Protein AF-A0A9D4IRD9-F1 (afdb_monomer_lite)

Foldseek 3Di:
DFPPQDDDDDDPQDDDQDCPRVLVNLLVLLLVLLCVVVVPPPFADDDDDDGDPDDDPDPPCPSLVSSLVSSVVSCVRRVNDDDPPVSSVVSVVVSVVPPD

pLDDT: mean 70.67, std 14.62, range [36.69, 86.06]

Organism: Dreissena polymorpha (NCBI:txid45954)

InterPro domains:
  IPR014721 Small ribosomal subunit protein uS5 domain 2-type fold, subgroup [G3DSA:3.30.230.10] (2-96)
  IPR020568 Ribosomal protein uS5 domain 2-type superfamily [SSF54211] (14-83)

Secondary structure (DSSP, 8-state):
----PPP----SSS----TTSHHHHHHHHHHHHHHHHTT-SSPPP----------TTSS--HHHHHHHHHHHHHHHHTT----HHHHHHHHHHHHTTS--

Sequence (100 aa):
MNIVSRDFECDVANYKINSSNPVWYYFLCGFRGMSEMLGLTEPAAMQCMVHGLVSCSAGLSRSSALVCCAALATTQANGQLRSKVRECGELFKELKNYNC

Structure (mmCIF, N/CA/C/O backbone):
data_AF-A0A9D4IRD9-F1
#
_entry.id   AF-A0A9D4IRD9-F1
#
loop_
_atom_site.group_PDB
_atom_site.id
_atom_site.type_symbol
_atom_site.label_atom_id
_atom_site.label_alt_id
_atom_site.label_comp_id
_atom_site.label_asym_id
_atom_site.label_entity_id
_atom_site.label_seq_id
_atom_site.pdbx_PDB_ins_code
_atom_site.Cartn_x
_atom_site.Cartn_y
_atom_site.Cartn_z
_atom_site.occupancy
_atom_site.B_iso_or_equiv
_atom_site.auth_seq_id
_atom_site.auth_comp_id
_atom_site.auth_asym_id
_atom_site.auth_atom_id
_atom_site.pdbx_PDB_model_num
ATOM 1 N N . MET A 1 1 ? 3.557 0.874 -25.718 1.00 36.69 1 MET A N 1
ATOM 2 C CA . MET A 1 1 ? 3.971 -0.284 -24.896 1.00 36.69 1 MET A CA 1
ATOM 3 C C . MET A 1 1 ? 2.990 -0.409 -23.746 1.00 36.69 1 MET A C 1
ATOM 5 O O . MET A 1 1 ? 3.021 0.426 -22.853 1.00 36.69 1 MET A O 1
ATOM 9 N N . ASN A 1 2 ? 2.076 -1.378 -23.824 1.00 41.31 2 ASN A N 1
ATOM 10 C CA . ASN A 1 2 ? 1.182 -1.711 -22.717 1.00 41.31 2 ASN A CA 1
ATOM 11 C C . ASN A 1 2 ? 2.031 -2.314 -21.598 1.00 41.31 2 ASN A C 1
ATOM 13 O O . ASN A 1 2 ? 2.716 -3.311 -21.822 1.00 41.31 2 ASN A O 1
ATOM 17 N N . ILE A 1 3 ? 2.035 -1.692 -20.423 1.00 51.22 3 ILE A N 1
ATOM 18 C CA . ILE A 1 3 ? 2.684 -2.260 -19.244 1.00 51.22 3 ILE A CA 1
ATOM 19 C C . ILE A 1 3 ? 1.744 -3.360 -18.746 1.00 51.22 3 ILE A C 1
ATOM 21 O O . ILE A 1 3 ? 0.825 -3.097 -17.976 1.00 51.22 3 ILE A O 1
ATOM 25 N N . VAL A 1 4 ? 1.919 -4.580 -19.255 1.00 53.53 4 VAL A N 1
ATOM 26 C CA . VAL A 1 4 ? 1.219 -5.762 -18.740 1.00 53.53 4 VAL A CA 1
ATOM 27 C C . VAL A 1 4 ? 1.891 -6.118 -17.420 1.00 53.53 4 VAL A C 1
ATOM 29 O O . VAL A 1 4 ? 2.882 -6.845 -17.373 1.00 53.53 4 VAL A O 1
ATOM 32 N N . SER A 1 5 ? 1.411 -5.498 -16.348 1.00 60.88 5 SER A N 1
ATOM 33 C CA . SER A 1 5 ? 1.784 -5.879 -14.989 1.00 60.88 5 SER A CA 1
ATOM 34 C C . SER A 1 5 ? 1.147 -7.235 -14.709 1.00 60.88 5 SER A C 1
ATOM 36 O O . SER A 1 5 ? -0.016 -7.428 -15.048 1.00 60.88 5 SER A O 1
ATOM 38 N N . ARG A 1 6 ? 1.901 -8.184 -14.146 1.00 69.62 6 ARG A N 1
ATOM 39 C CA . ARG A 1 6 ? 1.320 -9.469 -13.735 1.00 69.62 6 ARG A CA 1
ATOM 40 C C . ARG A 1 6 ? 0.347 -9.235 -12.587 1.00 69.62 6 ARG A C 1
ATOM 42 O O . ARG A 1 6 ? 0.600 -8.366 -11.747 1.00 69.62 6 ARG A O 1
ATOM 49 N N . ASP A 1 7 ? -0.712 -10.031 -12.554 1.00 80.12 7 ASP A N 1
ATOM 50 C CA . ASP A 1 7 ? -1.640 -10.055 -11.431 1.00 80.12 7 ASP A CA 1
ATOM 51 C C . ASP A 1 7 ? -0.880 -10.377 -10.137 1.00 80.12 7 ASP A C 1
ATOM 53 O O . ASP A 1 7 ? 0.091 -11.144 -10.134 1.00 80.12 7 ASP A O 1
ATOM 57 N N . PHE A 1 8 ? -1.286 -9.732 -9.047 1.00 83.44 8 PHE A N 1
ATOM 58 C CA . PHE A 1 8 ? -0.689 -9.887 -7.728 1.00 83.44 8 PHE A CA 1
ATOM 59 C C . PHE A 1 8 ? -1.797 -9.994 -6.692 1.00 83.44 8 PHE A C 1
ATOM 61 O O . PHE A 1 8 ? -2.762 -9.234 -6.724 1.00 83.44 8 PHE A O 1
ATOM 68 N N . GLU A 1 9 ? -1.624 -10.926 -5.766 1.00 84.12 9 GLU A N 1
ATOM 69 C CA . GLU A 1 9 ? -2.546 -11.177 -4.671 1.00 84.12 9 GLU A CA 1
ATOM 70 C C . GLU A 1 9 ? -1.741 -11.274 -3.375 1.00 84.12 9 GLU A C 1
ATOM 72 O O . GLU A 1 9 ? -0.666 -11.882 -3.336 1.00 84.12 9 GLU A O 1
ATOM 77 N N . CYS A 1 10 ? -2.238 -10.637 -2.319 1.00 85.56 10 CYS A N 1
ATOM 78 C CA . CYS A 1 10 ? -1.648 -10.704 -0.993 1.00 85.56 10 CYS A CA 1
ATOM 79 C C . CYS A 1 10 ? -2.722 -10.585 0.084 1.00 85.56 10 CYS A C 1
ATOM 81 O O . CYS A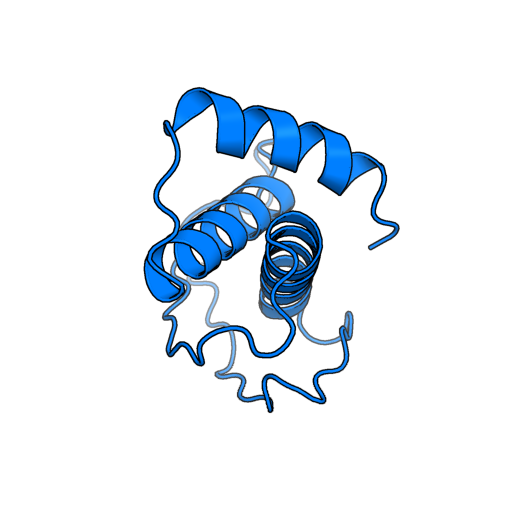 1 10 ? -3.755 -9.949 -0.121 1.00 85.56 10 CYS A O 1
ATOM 83 N N . ASP A 1 11 ? -2.430 -11.148 1.252 1.00 86.00 11 ASP A N 1
ATOM 84 C CA . ASP A 1 11 ? -3.249 -10.946 2.438 1.00 86.00 11 ASP A CA 1
ATOM 85 C C . ASP A 1 11 ? -3.071 -9.525 2.987 1.00 86.00 11 ASP A C 1
ATOM 87 O O . ASP A 1 11 ? -1.958 -9.004 3.063 1.00 86.00 11 ASP A O 1
ATOM 91 N N . VAL A 1 12 ? -4.177 -8.900 3.378 1.00 83.88 12 VAL A N 1
ATOM 92 C CA . VAL A 1 12 ? -4.208 -7.502 3.819 1.00 83.88 12 VAL A CA 1
ATOM 93 C C . VAL A 1 12 ? -3.567 -7.313 5.199 1.00 83.88 12 VAL A C 1
ATOM 95 O O . VAL A 1 12 ? -3.006 -6.252 5.473 1.00 83.88 12 VAL A O 1
ATOM 98 N N . ALA A 1 13 ? -3.591 -8.339 6.052 1.00 80.88 13 ALA A N 1
ATOM 99 C CA . ALA A 1 13 ? -2.977 -8.305 7.374 1.00 80.88 13 ALA A CA 1
ATOM 100 C C . ALA A 1 13 ? -1.484 -8.683 7.338 1.00 80.88 13 ALA A C 1
ATOM 102 O O . ALA A 1 13 ? -0.718 -8.239 8.193 1.00 80.88 13 ALA A O 1
ATOM 103 N N . ASN A 1 14 ? -1.049 -9.486 6.360 1.00 82.38 14 ASN A N 1
ATOM 104 C CA . ASN A 1 14 ? 0.314 -10.029 6.299 1.00 82.38 14 ASN A CA 1
ATOM 105 C C . ASN A 1 14 ? 0.980 -9.883 4.916 1.00 82.38 14 ASN A C 1
ATOM 107 O O . ASN A 1 14 ? 1.577 -10.825 4.385 1.00 82.38 14 ASN A O 1
ATOM 111 N N . TYR A 1 15 ? 0.894 -8.696 4.311 1.00 84.50 15 TYR A N 1
ATOM 112 C CA . TYR A 1 15 ? 1.603 -8.395 3.064 1.00 84.50 15 TYR A CA 1
ATOM 113 C C . TYR A 1 15 ? 3.051 -7.954 3.314 1.00 84.50 15 TYR A C 1
ATOM 115 O O . TYR A 1 15 ? 3.391 -7.326 4.318 1.00 84.50 15 TYR A O 1
ATOM 123 N N . LYS A 1 16 ? 3.927 -8.242 2.344 1.00 83.19 16 LYS A N 1
ATOM 124 C CA . LYS A 1 16 ? 5.310 -7.750 2.311 1.00 83.19 16 LYS A CA 1
ATOM 125 C C . LYS A 1 16 ? 5.515 -6.859 1.098 1.00 83.19 16 LYS A C 1
ATOM 127 O O . LYS A 1 16 ? 5.259 -7.268 -0.032 1.00 83.19 16 LYS A O 1
ATOM 132 N N . ILE A 1 17 ? 6.030 -5.658 1.335 1.00 82.88 17 ILE A N 1
ATOM 133 C CA . ILE A 1 17 ? 6.398 -4.724 0.273 1.00 82.88 17 ILE A CA 1
ATOM 134 C C . ILE A 1 17 ? 7.720 -5.209 -0.334 1.00 82.88 17 ILE A C 1
ATOM 136 O O . ILE A 1 17 ? 8.760 -5.173 0.320 1.00 82.88 17 ILE A O 1
ATOM 140 N N . ASN A 1 18 ? 7.672 -5.707 -1.571 1.00 77.81 18 ASN A N 1
ATOM 141 C CA . ASN A 1 18 ? 8.841 -6.209 -2.292 1.00 77.81 18 ASN A CA 1
ATOM 142 C C . ASN A 1 18 ? 9.026 -5.431 -3.601 1.00 77.81 18 ASN A C 1
ATOM 144 O O . ASN A 1 18 ? 8.091 -5.295 -4.390 1.00 77.81 18 ASN A O 1
ATOM 148 N N . SER A 1 19 ? 10.248 -4.960 -3.855 1.00 74.81 19 SER A N 1
ATOM 149 C CA . SER A 1 19 ? 10.633 -4.229 -5.069 1.00 74.81 19 SER A CA 1
ATOM 150 C C . SER A 1 19 ? 10.663 -5.096 -6.337 1.00 74.81 19 SER A C 1
ATOM 152 O O . SER A 1 19 ? 10.834 -4.572 -7.435 1.00 74.81 19 SER A O 1
ATOM 154 N N . SER A 1 20 ? 10.438 -6.410 -6.211 1.00 75.38 20 SER A N 1
ATOM 155 C CA . SER A 1 20 ? 10.372 -7.366 -7.329 1.00 75.38 20 SER A CA 1
ATOM 156 C C . SER A 1 20 ? 9.292 -7.025 -8.362 1.00 75.38 20 SER A C 1
ATOM 158 O O . SER A 1 20 ? 9.459 -7.332 -9.539 1.00 75.38 20 SER A O 1
ATOM 160 N N . ASN A 1 21 ? 8.194 -6.381 -7.944 1.00 74.00 21 ASN A N 1
ATOM 161 C CA . ASN A 1 21 ? 7.154 -5.879 -8.841 1.00 74.00 21 ASN A CA 1
ATOM 162 C C . ASN A 1 21 ? 7.002 -4.366 -8.653 1.00 74.00 21 ASN A C 1
ATOM 164 O O . ASN A 1 21 ? 6.332 -3.944 -7.711 1.00 74.00 21 ASN A O 1
ATOM 168 N N . PRO A 1 22 ? 7.564 -3.531 -9.545 1.00 73.44 22 PRO A N 1
ATOM 169 C CA . PRO A 1 22 ? 7.619 -2.086 -9.328 1.00 73.44 22 PRO A CA 1
ATOM 170 C C . PRO A 1 22 ? 6.230 -1.441 -9.246 1.00 73.44 22 PRO A C 1
ATOM 172 O O . PRO A 1 22 ? 6.047 -0.475 -8.520 1.00 73.44 22 PRO A O 1
ATOM 175 N N . VAL A 1 23 ? 5.229 -1.983 -9.944 1.00 77.62 23 VAL A N 1
ATOM 176 C CA . VAL A 1 23 ? 3.852 -1.458 -9.917 1.00 77.62 23 VAL A CA 1
ATOM 177 C C . VAL A 1 23 ? 3.197 -1.729 -8.563 1.00 77.62 23 VAL A C 1
ATOM 179 O O . VAL A 1 23 ? 2.747 -0.806 -7.890 1.00 77.62 23 VAL A O 1
ATOM 182 N N . TRP A 1 24 ? 3.214 -2.982 -8.114 1.00 81.62 24 TRP A N 1
ATOM 183 C CA . TRP A 1 24 ? 2.619 -3.358 -6.833 1.00 81.62 24 TRP A CA 1
ATOM 184 C C . TRP A 1 24 ? 3.403 -2.825 -5.631 1.00 81.62 24 TRP A C 1
ATOM 186 O O . TRP A 1 24 ? 2.797 -2.522 -4.611 1.00 81.62 24 TRP A O 1
ATOM 196 N N . TYR A 1 25 ? 4.712 -2.600 -5.771 1.00 83.38 25 TYR A N 1
ATOM 197 C CA . TYR A 1 25 ? 5.534 -1.912 -4.774 1.00 83.38 25 TYR A CA 1
ATOM 198 C C . TYR A 1 25 ? 4.959 -0.537 -4.411 1.00 83.38 25 TYR A C 1
ATOM 200 O O . TYR A 1 25 ? 4.644 -0.270 -3.253 1.00 83.38 25 TYR A O 1
ATOM 208 N N . TYR A 1 26 ? 4.752 0.316 -5.418 1.00 81.75 26 TYR A N 1
ATOM 209 C CA . TYR A 1 26 ? 4.198 1.654 -5.214 1.00 81.75 26 TYR A CA 1
ATOM 210 C C . TYR A 1 26 ? 2.742 1.609 -4.730 1.00 81.75 26 TYR A C 1
ATOM 212 O O . TYR A 1 26 ? 2.354 2.417 -3.888 1.00 81.75 26 TYR A O 1
ATOM 220 N N . PHE A 1 27 ? 1.945 0.651 -5.213 1.00 84.06 27 PHE A N 1
ATOM 221 C CA . PHE A 1 27 ? 0.567 0.480 -4.752 1.00 84.06 27 PHE A CA 1
ATOM 222 C C . PHE A 1 27 ? 0.511 0.134 -3.255 1.00 84.06 27 PHE A C 1
ATOM 224 O O . PHE A 1 27 ? -0.182 0.802 -2.490 1.00 84.06 27 PHE A O 1
ATOM 231 N N . LEU A 1 28 ? 1.296 -0.855 -2.818 1.00 86.06 28 LEU A N 1
ATOM 232 C CA . LEU A 1 28 ? 1.341 -1.292 -1.422 1.00 86.06 28 LEU A CA 1
ATOM 233 C C . LEU A 1 28 ? 1.904 -0.215 -0.487 1.00 86.06 28 LEU A C 1
ATOM 235 O O . LEU A 1 28 ? 1.418 -0.084 0.631 1.00 86.06 28 LEU A O 1
ATOM 239 N N . CYS A 1 29 ? 2.875 0.592 -0.927 1.00 84.69 29 CYS A N 1
ATOM 240 C CA . CYS A 1 29 ? 3.351 1.727 -0.128 1.00 84.69 29 CYS A CA 1
ATOM 241 C C . CYS A 1 29 ? 2.247 2.770 0.106 1.00 84.69 29 CYS A C 1
ATOM 243 O O . CYS A 1 29 ? 2.117 3.281 1.217 1.00 84.69 29 CYS A O 1
ATOM 245 N N . GLY A 1 30 ? 1.415 3.050 -0.904 1.00 82.69 30 GLY A N 1
ATOM 246 C CA . GLY A 1 30 ? 0.271 3.957 -0.755 1.00 82.69 30 GLY A CA 1
ATOM 247 C C . GLY A 1 30 ? -0.816 3.389 0.149 1.00 82.69 30 GLY A C 1
ATOM 248 O O . GLY A 1 30 ? -1.316 4.091 1.025 1.00 82.69 30 GLY A O 1
ATOM 249 N N . PHE A 1 31 ? -1.125 2.101 -0.020 1.00 86.06 31 PHE A N 1
ATOM 250 C CA . PHE A 1 31 ? -2.056 1.370 0.838 1.00 86.06 31 PHE A CA 1
ATOM 251 C C . PHE A 1 31 ? -1.620 1.395 2.307 1.00 86.06 31 PHE A C 1
ATOM 253 O O . PHE A 1 31 ? -2.416 1.720 3.189 1.00 86.06 31 PHE A O 1
ATOM 260 N N . ARG A 1 32 ? -0.341 1.103 2.567 1.00 85.88 32 ARG A N 1
ATOM 261 C CA . ARG A 1 32 ? 0.230 1.096 3.914 1.00 85.88 32 ARG A CA 1
ATOM 262 C C . ARG A 1 32 ? 0.166 2.467 4.570 1.00 85.88 32 ARG A C 1
ATOM 264 O O . ARG A 1 32 ? -0.364 2.576 5.670 1.00 85.88 32 ARG A O 1
ATOM 271 N N . GLY A 1 33 ? 0.671 3.495 3.885 1.00 83.75 33 GLY A N 1
ATOM 272 C CA . GLY A 1 33 ? 0.691 4.856 4.419 1.00 83.75 33 GLY A CA 1
ATOM 273 C C . GLY A 1 33 ? -0.715 5.356 4.746 1.00 83.75 33 GLY A C 1
ATOM 274 O O . GLY A 1 33 ? -0.942 5.900 5.820 1.00 83.75 33 GLY A O 1
ATOM 275 N N . MET A 1 34 ? -1.692 5.091 3.872 1.00 81.75 34 MET A N 1
ATOM 276 C CA . MET A 1 34 ? -3.076 5.491 4.137 1.00 81.75 34 MET A CA 1
ATOM 277 C C . MET A 1 34 ? -3.715 4.687 5.273 1.00 81.75 34 MET A C 1
ATOM 279 O O . MET A 1 34 ? -4.447 5.250 6.083 1.00 81.75 34 MET A O 1
ATOM 283 N N . SER A 1 35 ? -3.437 3.384 5.359 1.00 84.12 35 SER A N 1
ATOM 284 C CA . SER A 1 35 ? -3.953 2.536 6.441 1.00 84.12 35 SER A CA 1
ATOM 285 C C . SER A 1 35 ? -3.437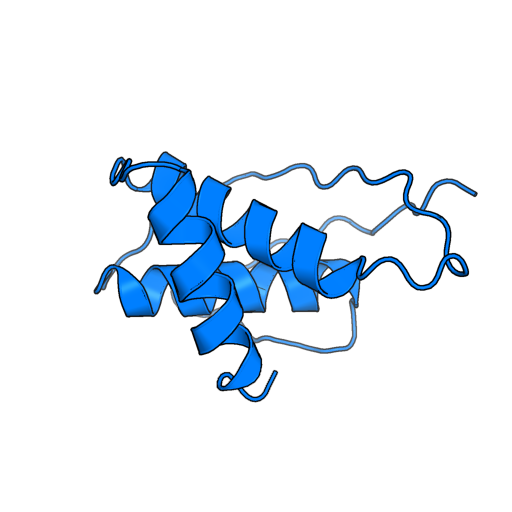 2.994 7.806 1.00 84.12 35 SER A C 1
ATOM 287 O O . SER A 1 35 ? -4.222 3.114 8.747 1.00 84.12 35 SER A O 1
ATOM 289 N N . GLU A 1 36 ? -2.145 3.323 7.897 1.00 84.19 36 GLU A N 1
ATOM 290 C CA . GLU A 1 36 ? -1.523 3.877 9.105 1.00 84.19 36 GLU A CA 1
ATOM 291 C C . GLU A 1 36 ? -2.078 5.279 9.427 1.00 84.19 36 GLU A C 1
ATOM 293 O O . GLU A 1 36 ? -2.464 5.534 10.567 1.00 84.19 36 GLU A O 1
ATOM 298 N N . MET A 1 37 ? -2.229 6.157 8.426 1.00 80.75 37 MET A N 1
ATOM 299 C CA . MET A 1 37 ? -2.785 7.510 8.593 1.00 80.75 37 MET A CA 1
ATOM 300 C C . MET A 1 37 ? -4.248 7.508 9.067 1.00 80.75 37 MET A C 1
ATOM 302 O O . MET A 1 3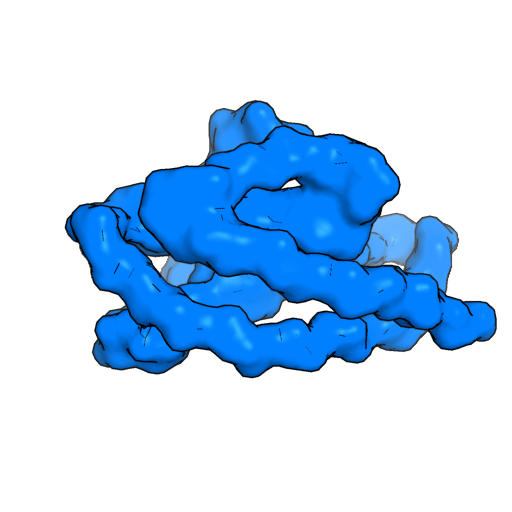7 ? -4.648 8.355 9.867 1.00 80.75 37 MET A O 1
ATOM 306 N N . LEU A 1 38 ? -5.062 6.562 8.591 1.00 78.94 38 LEU A N 1
ATOM 307 C CA . LEU A 1 38 ? -6.449 6.391 9.037 1.00 78.94 38 LEU A CA 1
ATOM 308 C C . LEU A 1 38 ? -6.555 5.649 10.379 1.00 78.94 38 LEU A C 1
ATOM 310 O O . LEU A 1 38 ? -7.654 5.560 10.925 1.00 78.94 38 LEU A O 1
ATOM 314 N N . GLY A 1 39 ? -5.447 5.125 10.917 1.00 82.06 39 GLY A N 1
ATOM 315 C CA . GLY A 1 39 ? -5.440 4.319 12.139 1.00 82.06 39 GLY A CA 1
ATOM 316 C C . GLY A 1 39 ? -6.212 3.005 11.994 1.00 82.06 39 GLY A C 1
ATOM 317 O O . GLY A 1 39 ? -6.791 2.518 12.966 1.00 82.06 39 GLY A O 1
ATOM 318 N N . LEU A 1 40 ? -6.269 2.449 10.780 1.00 80.62 40 LEU A N 1
ATOM 319 C CA . LEU A 1 40 ? -7.015 1.229 10.485 1.00 80.62 40 LEU A CA 1
ATOM 320 C C . LEU A 1 40 ? -6.241 0.014 10.996 1.00 80.62 40 LEU A C 1
ATOM 322 O O . LEU A 1 40 ? -5.148 -0.286 10.524 1.00 80.62 40 LEU A O 1
ATOM 326 N N . THR A 1 41 ? -6.829 -0.697 11.954 1.00 77.62 41 THR A N 1
ATOM 327 C CA . THR A 1 41 ? -6.287 -1.962 12.478 1.00 77.62 41 THR A CA 1
ATOM 328 C C . THR A 1 41 ? -6.594 -3.132 11.546 1.00 77.62 41 THR A C 1
ATOM 330 O O . THR A 1 41 ? -5.785 -4.043 11.415 1.00 77.62 41 THR A O 1
ATOM 333 N N . GLU A 1 42 ? -7.734 -3.065 10.856 1.00 80.31 42 GLU A N 1
ATOM 334 C CA . GLU A 1 42 ? -8.176 -4.033 9.852 1.00 80.31 42 GLU A CA 1
ATOM 335 C C . GLU A 1 42 ? -8.635 -3.272 8.600 1.00 80.31 42 GLU A C 1
ATOM 337 O O . GLU A 1 42 ? -9.816 -2.944 8.463 1.00 80.31 42 GLU A O 1
ATOM 342 N N . PRO A 1 43 ? -7.705 -2.894 7.706 1.00 81.75 43 PRO A N 1
ATOM 343 C CA . PRO A 1 43 ? -8.077 -2.186 6.492 1.00 81.75 43 PRO A CA 1
ATOM 344 C C . PRO A 1 43 ? -8.891 -3.090 5.556 1.00 81.75 43 PRO A C 1
ATOM 346 O O . PRO A 1 43 ? -8.649 -4.292 5.446 1.00 81.75 43 PRO A O 1
ATOM 349 N N . ALA A 1 44 ? -9.866 -2.501 4.863 1.00 83.75 44 ALA A N 1
ATOM 350 C CA . ALA A 1 44 ? -10.740 -3.224 3.947 1.00 83.75 44 ALA A CA 1
ATOM 351 C C . ALA A 1 44 ? -9.960 -3.903 2.808 1.00 83.75 44 ALA A C 1
ATOM 353 O O . ALA A 1 44 ? -9.132 -3.277 2.136 1.00 83.75 44 ALA A O 1
ATOM 354 N N . ALA A 1 45 ? -10.281 -5.173 2.551 1.00 84.38 45 ALA A N 1
ATOM 355 C CA . ALA A 1 45 ? -9.784 -5.888 1.384 1.00 84.38 45 ALA A CA 1
ATOM 356 C C . ALA A 1 45 ? -10.326 -5.266 0.092 1.00 84.38 45 ALA A C 1
ATOM 358 O O . ALA A 1 45 ? -11.497 -4.894 0.004 1.00 84.38 45 ALA A O 1
ATOM 359 N N . MET A 1 46 ? -9.466 -5.164 -0.921 1.00 84.31 46 MET A N 1
ATOM 360 C CA . MET A 1 46 ? -9.800 -4.520 -2.187 1.00 84.31 46 MET A CA 1
ATOM 361 C C . MET A 1 46 ? -9.271 -5.322 -3.372 1.00 84.31 46 MET A C 1
ATOM 363 O O . MET A 1 46 ? -8.131 -5.782 -3.371 1.00 84.31 46 MET A O 1
ATOM 367 N N . GLN A 1 47 ? -10.098 -5.458 -4.406 1.00 85.31 47 GLN A N 1
ATOM 368 C CA . GLN A 1 47 ? -9.664 -5.925 -5.718 1.00 85.31 47 GLN A CA 1
ATOM 369 C C . GLN A 1 47 ? -9.504 -4.708 -6.624 1.00 85.31 47 GLN A C 1
ATOM 371 O O . GLN A 1 47 ? -10.472 -4.006 -6.917 1.00 85.31 47 GLN A O 1
ATOM 376 N N . CYS A 1 48 ? -8.271 -4.433 -7.044 1.00 81.75 48 CYS A N 1
ATOM 377 C CA . CYS A 1 48 ? -7.947 -3.246 -7.825 1.00 81.75 48 CYS A CA 1
ATOM 378 C C . CYS A 1 48 ? -7.292 -3.628 -9.148 1.00 81.75 48 CYS A C 1
ATOM 380 O O . CYS A 1 48 ? -6.303 -4.354 -9.184 1.00 81.75 48 CYS A O 1
ATOM 382 N N . MET A 1 49 ? -7.817 -3.075 -10.241 1.00 82.62 49 MET A N 1
ATOM 383 C CA . MET A 1 49 ? -7.176 -3.136 -11.547 1.00 82.62 49 MET A CA 1
ATOM 384 C C . MET A 1 49 ? -6.350 -1.866 -11.749 1.00 82.62 49 MET A C 1
ATOM 386 O O . MET A 1 49 ? -6.893 -0.764 -11.826 1.00 82.62 49 MET A O 1
ATOM 390 N N . VAL A 1 50 ? -5.031 -2.017 -11.846 1.00 75.50 50 VAL A N 1
ATOM 391 C CA . VAL A 1 50 ? -4.125 -0.903 -12.129 1.00 75.50 50 VAL A CA 1
ATOM 392 C C . VAL A 1 50 ? -3.910 -0.803 -13.635 1.00 75.50 50 VAL A C 1
ATOM 394 O O . VAL A 1 50 ? -3.263 -1.655 -14.240 1.00 75.50 50 VAL A O 1
ATOM 397 N N . HIS A 1 51 ? -4.415 0.270 -14.239 1.00 72.75 51 HIS A N 1
ATOM 398 C CA . HIS A 1 51 ? -4.164 0.594 -15.639 1.00 72.75 51 HIS A CA 1
ATOM 399 C C . HIS A 1 51 ? -3.551 1.991 -15.753 1.00 72.75 51 HIS A C 1
ATOM 401 O O . HIS A 1 51 ? -4.136 2.975 -15.306 1.00 72.75 51 HIS A O 1
ATOM 407 N N . GLY A 1 52 ? -2.368 2.091 -16.360 1.00 64.50 52 GLY A N 1
ATOM 408 C CA . GLY A 1 52 ? -1.673 3.360 -16.554 1.00 64.50 52 GLY A CA 1
ATOM 409 C C . GLY A 1 52 ? -0.985 3.421 -17.913 1.00 64.50 52 GLY A C 1
ATOM 410 O O . GLY A 1 52 ? -0.188 2.551 -18.250 1.00 64.50 52 GLY A O 1
ATOM 411 N N . LEU A 1 53 ? -1.264 4.480 -18.676 1.00 56.34 53 LEU A N 1
ATOM 412 C CA . LEU A 1 53 ? -0.633 4.764 -19.975 1.00 56.34 53 LEU A CA 1
ATOM 413 C C . LEU A 1 53 ? 0.628 5.634 -19.856 1.00 56.34 53 LEU A C 1
ATOM 415 O O . LEU A 1 53 ? 1.199 6.041 -20.868 1.00 56.34 53 LEU A O 1
ATOM 419 N N . VAL A 1 54 ? 1.059 5.965 -18.636 1.00 53.72 54 VAL A N 1
ATOM 420 C CA . VAL A 1 54 ? 2.121 6.954 -18.437 1.00 53.72 54 VAL A CA 1
ATOM 421 C C . VAL A 1 54 ? 3.463 6.371 -18.898 1.00 53.72 54 VAL A C 1
ATOM 423 O O . VAL A 1 54 ? 3.992 5.412 -18.328 1.00 53.72 54 VAL A O 1
ATOM 426 N N . SER A 1 55 ? 3.997 6.953 -19.968 1.00 41.72 55 SER A N 1
ATOM 427 C CA . SER A 1 55 ? 5.231 6.557 -20.641 1.00 41.72 55 SER A CA 1
ATOM 428 C C . SER A 1 55 ? 6.471 6.821 -19.782 1.00 41.72 55 SER A C 1
ATOM 430 O O . SER A 1 55 ? 6.497 7.687 -18.908 1.00 41.72 55 SER A O 1
ATOM 432 N N . CYS A 1 56 ? 7.517 6.024 -20.013 1.00 45.00 56 CYS A N 1
ATOM 433 C CA . CYS A 1 56 ? 8.642 5.866 -19.092 1.00 45.00 56 CYS A CA 1
ATOM 434 C C . CYS A 1 56 ? 9.519 7.113 -18.864 1.00 45.00 56 CYS A C 1
ATOM 436 O O . CYS A 1 56 ? 10.334 7.116 -17.945 1.00 45.00 56 CYS A O 1
ATOM 438 N N . SER A 1 57 ? 9.359 8.162 -19.673 1.00 41.09 57 SER A N 1
ATOM 439 C CA . SER A 1 57 ? 10.427 9.125 -19.967 1.00 41.09 57 SER A CA 1
ATOM 440 C C . SER A 1 57 ? 10.068 10.608 -19.799 1.00 41.09 57 SER A C 1
ATOM 442 O O . SER A 1 57 ? 10.891 11.455 -20.122 1.00 41.09 57 SER A O 1
ATOM 444 N N . ALA A 1 58 ? 8.878 10.963 -19.300 1.00 40.88 58 ALA A N 1
ATOM 445 C CA . ALA A 1 58 ? 8.410 12.358 -19.319 1.00 40.88 58 ALA A CA 1
ATOM 446 C C . ALA A 1 58 ? 8.765 13.208 -18.077 1.00 40.88 58 ALA A C 1
ATOM 448 O O . ALA A 1 58 ? 8.280 14.328 -17.958 1.00 40.88 58 ALA A O 1
ATOM 449 N N . GLY A 1 59 ? 9.528 12.693 -17.104 1.00 46.41 59 GLY A N 1
ATOM 450 C CA . GLY A 1 59 ? 9.774 13.415 -15.839 1.00 46.41 59 GLY A CA 1
ATOM 451 C C . GLY A 1 59 ? 8.519 13.616 -14.967 1.00 46.41 59 GLY A C 1
ATOM 452 O O . GLY A 1 59 ? 8.578 14.275 -13.933 1.00 46.41 59 GLY A O 1
ATOM 453 N N . LEU A 1 60 ? 7.386 13.025 -15.360 1.00 46.84 60 LEU A N 1
ATOM 454 C CA . LEU A 1 60 ? 6.136 13.002 -14.608 1.00 46.84 60 LEU A CA 1
ATOM 455 C C . LEU A 1 60 ? 6.129 11.763 -13.703 1.00 46.84 60 LEU A C 1
ATOM 457 O O . LEU A 1 60 ? 6.321 10.633 -14.158 1.00 46.84 60 LEU A O 1
ATOM 461 N N . SER A 1 61 ? 5.962 11.989 -12.403 1.00 56.94 61 SER A N 1
ATOM 462 C CA . SER A 1 61 ? 6.179 11.012 -11.333 1.00 56.94 61 SER A CA 1
ATOM 463 C C . SER A 1 61 ? 5.114 9.899 -11.318 1.00 56.94 61 SER A C 1
ATOM 465 O O . SER A 1 61 ? 4.127 9.938 -10.583 1.00 56.94 61 SER A O 1
ATOM 467 N N . ARG A 1 62 ? 5.313 8.880 -12.165 1.00 61.47 62 ARG A N 1
ATOM 468 C CA . ARG A 1 62 ? 4.478 7.664 -12.252 1.00 61.47 62 ARG A CA 1
ATOM 469 C C . ARG A 1 62 ? 4.343 6.936 -10.924 1.00 61.47 62 ARG A C 1
ATOM 471 O O . ARG A 1 62 ? 3.272 6.424 -10.620 1.00 61.47 62 ARG A O 1
ATOM 478 N N . SER A 1 63 ? 5.418 6.928 -10.144 1.00 68.56 63 SER A N 1
ATOM 479 C CA . SER A 1 63 ? 5.449 6.397 -8.787 1.00 68.56 63 SER A CA 1
ATOM 480 C C . SER A 1 63 ? 4.459 7.143 -7.896 1.00 68.56 63 SER A C 1
ATOM 482 O O . SER A 1 63 ? 3.545 6.529 -7.364 1.00 68.56 63 SER A O 1
ATOM 484 N N . SER A 1 64 ? 4.543 8.473 -7.807 1.00 71.44 64 SER A N 1
ATOM 485 C CA . SER A 1 64 ? 3.644 9.233 -6.925 1.00 71.44 64 SER A CA 1
ATOM 486 C C . SER A 1 64 ? 2.184 9.236 -7.381 1.00 71.44 64 SER A C 1
ATOM 488 O O . SER A 1 64 ? 1.294 9.294 -6.539 1.00 71.44 64 SER A O 1
ATOM 490 N N . ALA A 1 65 ? 1.9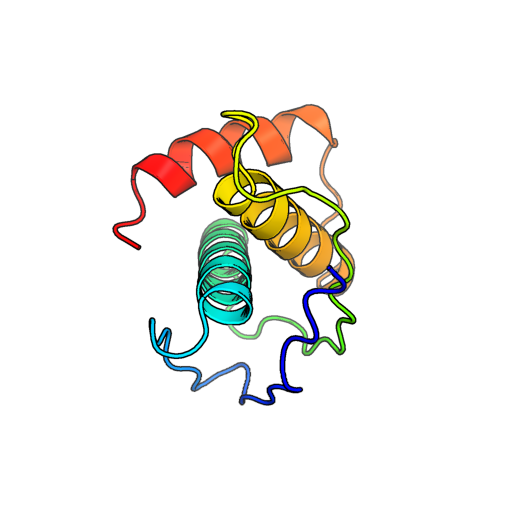20 9.169 -8.691 1.00 75.06 65 ALA A N 1
ATOM 491 C CA . ALA A 1 65 ? 0.556 9.028 -9.201 1.00 75.06 65 ALA A CA 1
ATOM 492 C C . ALA A 1 65 ? -0.068 7.704 -8.741 1.00 75.06 65 ALA A C 1
ATOM 494 O O . ALA A 1 65 ? -1.187 7.698 -8.235 1.00 75.06 65 ALA A O 1
ATOM 495 N N . LEU A 1 66 ? 0.680 6.601 -8.849 1.00 77.50 66 LEU A N 1
ATOM 496 C CA . LEU A 1 66 ? 0.193 5.288 -8.443 1.00 77.50 66 LEU A CA 1
ATOM 497 C C . LEU A 1 66 ? -0.035 5.195 -6.931 1.00 77.50 66 LEU A C 1
ATOM 499 O O . LEU A 1 66 ? -1.074 4.705 -6.497 1.00 77.50 66 LEU A O 1
ATOM 503 N N . VAL A 1 67 ? 0.908 5.709 -6.141 1.00 81.00 67 VAL A N 1
ATOM 504 C CA . VAL A 1 67 ? 0.808 5.726 -4.677 1.00 81.00 67 VAL A CA 1
ATOM 505 C C . VAL A 1 67 ? -0.406 6.553 -4.227 1.00 81.00 67 VAL A C 1
ATOM 507 O O . VAL A 1 67 ? -1.165 6.119 -3.364 1.00 81.00 67 VAL A O 1
ATOM 510 N N . CYS A 1 68 ? -0.642 7.714 -4.850 1.00 79.12 68 CYS A N 1
ATOM 511 C CA . CYS A 1 68 ? -1.798 8.562 -4.554 1.00 79.12 68 CYS A CA 1
ATOM 512 C C . CYS A 1 68 ? -3.127 7.876 -4.918 1.00 79.12 68 CYS A C 1
ATOM 514 O O . CYS A 1 68 ? -4.077 7.905 -4.137 1.00 79.12 68 CYS A O 1
ATOM 516 N N . CYS A 1 69 ? -3.191 7.199 -6.070 1.00 80.88 69 CYS A N 1
ATOM 517 C CA . CYS A 1 69 ? -4.361 6.407 -6.451 1.00 80.88 69 CYS A CA 1
ATOM 518 C C . CYS A 1 69 ? -4.632 5.258 -5.471 1.00 80.88 69 CYS A C 1
ATOM 520 O O . CYS A 1 69 ? -5.787 5.038 -5.116 1.00 80.88 69 CYS A O 1
ATOM 522 N N . ALA A 1 70 ? -3.594 4.552 -5.017 1.00 84.50 70 ALA A N 1
ATOM 523 C CA . ALA A 1 70 ? -3.732 3.473 -4.041 1.00 84.50 70 ALA A CA 1
ATOM 524 C C . ALA A 1 70 ? -4.263 3.988 -2.698 1.00 84.50 70 ALA A C 1
ATOM 526 O O . ALA A 1 70 ? -5.183 3.405 -2.127 1.00 84.50 70 ALA A O 1
ATOM 527 N N . ALA A 1 71 ? -3.748 5.122 -2.225 1.00 81.94 71 ALA A N 1
ATOM 528 C CA . ALA A 1 71 ? -4.229 5.754 -1.005 1.00 81.94 71 ALA A CA 1
ATOM 529 C C . ALA A 1 71 ? -5.705 6.177 -1.118 1.00 81.94 71 ALA A C 1
ATOM 531 O O . ALA A 1 71 ? -6.510 5.809 -0.271 1.00 81.94 71 ALA A O 1
ATOM 532 N N . LEU A 1 72 ? -6.098 6.838 -2.213 1.00 79.69 72 LEU A N 1
ATOM 533 C CA . LEU A 1 72 ? -7.502 7.196 -2.462 1.00 79.69 72 LEU A CA 1
ATOM 534 C C . LEU A 1 72 ? -8.421 5.969 -2.537 1.00 79.69 72 LEU A C 1
ATOM 536 O O . LEU A 1 72 ? -9.517 5.993 -1.979 1.00 79.69 72 LEU A O 1
ATOM 540 N N . ALA A 1 73 ? -7.981 4.897 -3.203 1.00 84.56 73 ALA A N 1
ATOM 541 C CA . ALA A 1 73 ? -8.725 3.641 -3.256 1.00 84.56 73 ALA A CA 1
ATOM 542 C C . ALA A 1 73 ? -8.897 3.039 -1.853 1.00 84.56 73 ALA A C 1
ATOM 544 O O . ALA A 1 73 ? -9.986 2.589 -1.510 1.00 84.56 73 ALA A O 1
ATOM 545 N N . THR A 1 74 ? -7.858 3.112 -1.019 1.00 85.56 74 THR A N 1
ATOM 546 C CA . THR A 1 74 ? -7.884 2.658 0.379 1.00 85.56 74 THR A CA 1
ATOM 547 C C . THR A 1 74 ? -8.870 3.472 1.208 1.00 85.56 74 THR A C 1
ATOM 549 O O . THR A 1 74 ? -9.719 2.897 1.888 1.00 85.56 74 THR A O 1
ATOM 552 N N . THR A 1 75 ? -8.823 4.802 1.116 1.00 82.12 75 THR A N 1
ATOM 553 C CA . THR A 1 75 ? -9.781 5.696 1.776 1.00 82.12 75 THR A CA 1
ATOM 554 C C . THR A 1 75 ? -11.213 5.366 1.369 1.00 82.12 75 THR A C 1
ATOM 556 O O . THR A 1 75 ? -12.092 5.235 2.224 1.00 82.12 75 THR A O 1
ATOM 559 N N . GLN A 1 76 ? -11.457 5.224 0.063 1.00 84.62 76 GLN A N 1
ATOM 560 C CA . GLN A 1 76 ? -12.785 4.930 -0.464 1.00 84.62 76 GLN A CA 1
ATOM 561 C C . GLN A 1 76 ? -13.279 3.557 0.007 1.00 84.62 76 GLN A C 1
ATOM 563 O O . GLN A 1 76 ? -14.421 3.451 0.449 1.00 84.62 76 GLN A O 1
ATOM 568 N N . ALA A 1 77 ? -12.428 2.529 -0.048 1.00 85.44 77 ALA A N 1
ATOM 569 C CA . ALA A 1 77 ? -12.756 1.175 0.393 1.00 85.44 77 ALA A CA 1
ATOM 570 C C . ALA A 1 77 ? -13.106 1.119 1.887 1.00 85.44 77 ALA A C 1
ATOM 572 O O 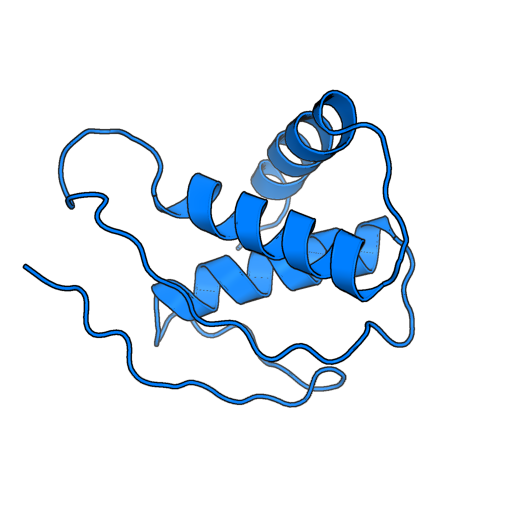. ALA A 1 77 ? -13.988 0.365 2.284 1.00 85.44 77 ALA A O 1
ATOM 573 N N . ASN A 1 78 ? -12.470 1.960 2.706 1.00 83.69 78 ASN A N 1
ATOM 574 C CA . ASN A 1 78 ? -12.737 2.059 4.142 1.00 83.69 78 ASN A CA 1
ATOM 575 C C . ASN A 1 78 ? -13.840 3.077 4.497 1.00 83.69 78 ASN A C 1
ATOM 577 O O . ASN A 1 78 ? -14.099 3.327 5.673 1.00 83.69 78 ASN A O 1
ATOM 581 N N . GLY A 1 79 ? -14.497 3.686 3.501 1.00 77.69 79 GLY A N 1
ATOM 582 C CA . GLY A 1 79 ? -15.603 4.628 3.706 1.00 77.69 79 GLY A CA 1
ATOM 583 C C . GLY A 1 79 ? -15.209 5.960 4.360 1.00 77.69 79 GLY A C 1
ATOM 584 O O . GLY A 1 79 ? -16.080 6.706 4.800 1.00 77.69 79 GLY A O 1
ATOM 585 N N . GLN A 1 80 ? -13.917 6.288 4.420 1.00 70.50 80 GLN A N 1
ATOM 586 C CA . GLN A 1 80 ? -13.384 7.459 5.126 1.00 70.50 80 GLN A CA 1
ATOM 587 C C . GLN A 1 80 ? -13.198 8.663 4.191 1.00 70.50 80 GLN A C 1
ATOM 589 O O . GLN A 1 80 ? -12.138 9.272 4.168 1.00 70.50 80 GLN A O 1
ATOM 594 N N . LEU A 1 81 ? -14.197 9.027 3.382 1.00 59.59 81 LEU A N 1
ATOM 595 C CA . LEU A 1 81 ? -14.016 10.071 2.363 1.00 59.59 81 LEU A CA 1
ATOM 596 C C . LEU A 1 81 ? -13.794 11.464 2.997 1.00 59.59 81 LEU A C 1
ATOM 598 O O . LEU A 1 81 ? -14.745 12.124 3.423 1.00 59.59 81 LEU A O 1
ATOM 602 N N . ARG A 1 82 ? -12.543 11.941 3.043 1.00 57.28 82 ARG A N 1
ATOM 603 C CA . ARG A 1 82 ? -12.205 13.333 3.394 1.00 57.28 82 ARG A CA 1
ATOM 604 C C . ARG A 1 82 ? -12.129 14.202 2.130 1.00 57.28 82 ARG A C 1
ATOM 606 O O . ARG A 1 82 ? -12.268 13.737 1.001 1.00 57.28 82 ARG A O 1
ATOM 613 N N . SER A 1 83 ? -12.001 15.520 2.288 1.00 54.34 83 SER A N 1
ATOM 614 C CA . SER A 1 83 ? -11.965 16.442 1.147 1.00 54.34 83 SER A CA 1
ATOM 615 C C . SER A 1 83 ? -10.727 16.200 0.261 1.00 54.34 83 SER A C 1
ATOM 617 O O . SER A 1 83 ? -9.593 16.342 0.720 1.00 54.34 83 SER A O 1
ATOM 619 N N . LYS A 1 84 ? -10.957 15.902 -1.034 1.00 51.47 84 LYS A N 1
ATOM 620 C CA . LYS A 1 84 ? -9.967 15.491 -2.066 1.00 51.47 84 LYS A CA 1
ATOM 621 C C . LYS A 1 84 ? -8.640 16.271 -2.098 1.00 51.47 84 LYS A C 1
ATOM 623 O O . LYS A 1 84 ? -7.637 15.755 -2.574 1.00 51.47 84 LYS A O 1
ATOM 628 N N . VAL A 1 85 ? -8.633 17.527 -1.649 1.00 52.50 85 VAL A N 1
ATOM 629 C CA . VAL A 1 85 ? -7.464 18.424 -1.700 1.00 52.50 85 VAL A CA 1
ATOM 630 C C . VAL A 1 85 ? -6.519 18.226 -0.510 1.00 52.50 85 VAL A C 1
ATOM 632 O O . VAL A 1 85 ? -5.305 18.306 -0.683 1.00 52.50 85 VAL A O 1
ATOM 635 N N . ARG A 1 86 ? -7.046 17.959 0.695 1.00 52.69 86 ARG A N 1
ATOM 636 C CA . ARG A 1 86 ? -6.212 17.767 1.898 1.00 52.69 86 ARG A CA 1
ATOM 637 C C . ARG A 1 86 ? -5.527 16.410 1.889 1.00 52.69 86 ARG A C 1
ATOM 639 O O . ARG A 1 86 ? -4.354 16.325 2.224 1.00 52.69 86 ARG A O 1
ATOM 646 N N . GLU A 1 87 ? -6.244 15.391 1.433 1.00 58.16 87 GLU A N 1
ATOM 647 C CA . GLU A 1 87 ? -5.779 14.007 1.436 1.00 58.16 87 GLU A CA 1
ATOM 648 C C . GLU A 1 87 ? -4.556 13.821 0.533 1.00 58.16 87 GLU A C 1
ATOM 650 O O . GLU A 1 87 ? -3.498 13.430 1.011 1.00 58.16 87 GLU A O 1
ATOM 655 N N . CYS A 1 88 ? -4.634 14.234 -0.738 1.00 51.81 88 CYS A N 1
ATOM 656 C CA . CYS A 1 88 ? -3.505 14.146 -1.669 1.00 51.81 88 CYS A CA 1
ATOM 657 C C . CYS A 1 88 ? -2.281 14.954 -1.208 1.00 51.81 88 CYS A C 1
ATOM 659 O O . CYS A 1 88 ? -1.152 14.533 -1.445 1.00 51.81 88 CYS A O 1
ATOM 661 N N . GLY A 1 89 ? -2.487 16.117 -0.580 1.00 57.94 89 GLY A N 1
ATOM 662 C CA . GLY A 1 89 ? -1.406 16.999 -0.133 1.00 57.94 89 GLY A CA 1
ATOM 663 C C . GLY A 1 89 ? -0.678 16.501 1.118 1.00 57.94 89 GLY A C 1
ATOM 664 O O . GLY A 1 89 ? 0.545 16.622 1.195 1.00 57.94 89 GLY A O 1
ATOM 665 N N . GLU A 1 90 ? -1.406 15.935 2.085 1.00 60.19 90 GLU A N 1
ATOM 666 C CA . GLU A 1 90 ? -0.821 15.313 3.281 1.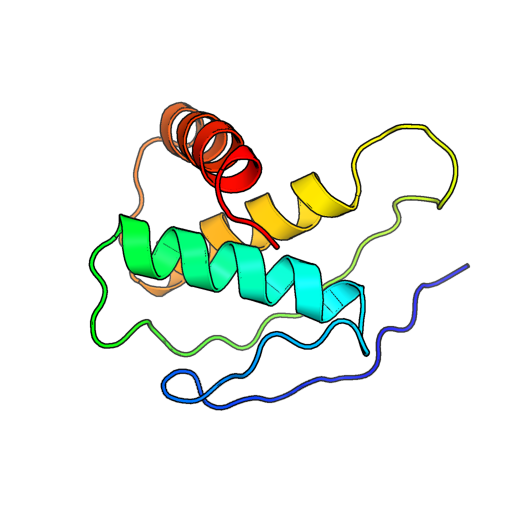00 60.19 90 GLU A CA 1
ATOM 667 C C . GLU A 1 90 ? -0.180 13.964 2.943 1.00 60.19 90 GLU A C 1
ATOM 669 O O . GLU A 1 90 ? 0.969 13.741 3.324 1.00 60.19 90 GLU A O 1
ATOM 674 N N . LEU A 1 91 ? -0.826 13.154 2.094 1.00 58.44 91 LEU A N 1
ATOM 675 C CA . LEU A 1 91 ? -0.230 11.942 1.528 1.00 58.44 91 LEU A CA 1
ATOM 676 C C . LEU A 1 91 ? 1.100 12.243 0.844 1.00 58.44 91 LEU A C 1
ATOM 678 O O . LEU A 1 91 ? 2.094 11.595 1.132 1.00 58.44 91 LEU A O 1
ATOM 682 N N . PHE A 1 92 ? 1.182 13.260 -0.019 1.00 56.47 92 PHE A N 1
ATOM 683 C CA . PHE A 1 92 ? 2.441 13.575 -0.707 1.00 56.47 92 PHE A CA 1
ATOM 684 C C . PHE A 1 92 ? 3.579 13.978 0.244 1.00 56.47 92 PHE A C 1
ATOM 686 O O . PHE A 1 92 ? 4.752 13.774 -0.077 1.00 56.47 92 PHE A O 1
ATOM 693 N N . LYS A 1 93 ? 3.251 14.584 1.392 1.00 57.72 93 LYS A N 1
ATOM 694 C CA . LYS A 1 93 ? 4.233 14.957 2.419 1.00 57.72 93 LYS A CA 1
ATOM 695 C C . LYS A 1 93 ? 4.696 13.742 3.211 1.00 57.72 93 LYS A C 1
ATOM 697 O O . LYS A 1 93 ? 5.898 13.593 3.406 1.00 57.72 93 LYS A O 1
ATOM 702 N N . GLU A 1 94 ? 3.774 12.876 3.619 1.00 58.09 94 GLU A N 1
ATOM 703 C CA . GLU A 1 94 ? 4.113 11.645 4.334 1.00 58.09 94 GLU A CA 1
ATOM 704 C C . GLU A 1 94 ? 4.850 10.652 3.445 1.00 58.09 94 GLU A C 1
ATOM 706 O O . GLU A 1 94 ? 5.842 10.081 3.871 1.00 58.09 94 GLU A O 1
ATOM 711 N N . LEU A 1 95 ? 4.466 10.509 2.179 1.00 55.19 95 LEU A N 1
ATOM 712 C CA . LEU A 1 95 ? 5.114 9.594 1.239 1.00 55.19 95 LEU A CA 1
ATOM 713 C C . LEU A 1 95 ? 6.565 9.970 0.914 1.00 55.19 95 LEU A C 1
ATOM 715 O O . LEU A 1 95 ? 7.326 9.110 0.494 1.00 55.19 95 LEU A O 1
ATOM 719 N N . LYS A 1 96 ? 6.974 11.231 1.122 1.00 53.31 96 LYS A N 1
ATOM 720 C CA . LYS A 1 96 ? 8.400 11.613 1.104 1.00 53.31 96 LYS A CA 1
ATOM 721 C C . LYS A 1 96 ? 9.160 11.165 2.357 1.00 53.31 96 LYS A C 1
ATOM 723 O O . LYS A 1 96 ? 10.384 11.128 2.328 1.00 53.31 96 LYS A O 1
ATOM 728 N N . ASN A 1 97 ? 8.445 10.902 3.446 1.00 51.78 97 ASN A N 1
ATOM 729 C CA . ASN A 1 97 ? 8.972 10.491 4.746 1.00 51.78 97 ASN A CA 1
ATOM 730 C C . ASN A 1 97 ? 8.920 8.967 4.943 1.00 51.78 97 ASN A C 1
ATOM 732 O O . ASN A 1 97 ? 9.745 8.411 5.667 1.00 51.78 97 ASN A O 1
ATOM 736 N N . TYR A 1 98 ? 7.983 8.283 4.284 1.00 52.41 98 TYR A N 1
ATOM 737 C CA . TYR A 1 98 ? 7.981 6.831 4.180 1.00 52.41 98 TYR A CA 1
ATOM 738 C C . TYR A 1 98 ? 9.163 6.403 3.310 1.00 52.41 98 TYR A C 1
ATOM 740 O O . TYR A 1 98 ? 9.140 6.589 2.099 1.00 52.41 98 TYR A O 1
ATOM 748 N N . ASN A 1 99 ? 10.187 5.814 3.938 1.00 43.53 99 ASN A N 1
ATOM 749 C CA . ASN A 1 99 ? 11.278 5.094 3.269 1.00 43.53 99 ASN A CA 1
ATOM 750 C C . ASN A 1 99 ? 10.757 3.769 2.676 1.00 43.53 99 ASN A C 1
ATOM 752 O O . ASN A 1 99 ? 11.131 2.674 3.101 1.00 43.53 99 ASN A O 1
ATOM 756 N N . CYS A 1 100 ? 9.837 3.898 1.725 1.00 49.25 100 CYS A N 1
ATOM 757 C CA . CYS A 1 100 ? 9.832 3.084 0.525 1.00 49.25 100 CYS A CA 1
ATOM 758 C C . CYS A 1 100 ? 10.715 3.801 -0.527 1.00 49.25 100 CYS A C 1
ATOM 760 O O . CYS A 1 100 ? 11.210 3.110 -1.436 1.00 49.25 100 CYS A O 1
#

Radius of gyration: 13.28 Å; chains: 1; bounding box: 27×30×37 Å